Protein AF-A0A936ZLR8-F1 (afdb_monomer_lite)

Radius of gyration: 21.69 Å; chains: 1; bounding box: 32×52×47 Å

pLDDT: mean 83.7, std 12.83, range [41.75, 96.31]

Secondary structure (DSSP, 8-state):
-PPPPPPS--HHHHHHH--------S-TTS-PPPHHHHHHHHHHHHHT--SSS--------------

Foldseek 3Di:
DDPDDDDPDDPVNCVVVDDDDDDPPDDPVDDDDDPVNVVVVVVVVVVPDDPDDDDDDDDDDPPPDDD

Organism: NCBI:txid670292

Sequence (67 aa):
MRAPRQMALTPDLVAQVHRVLEDPGPDPTWTYHTNEDYDALVQGLLASHPNGPDTWLFAYGSLIWKP

Structure (mmCIF, N/CA/C/O backbone):
data_AF-A0A936ZLR8-F1
#
_entry.id   AF-A0A936ZLR8-F1
#
loop_
_atom_site.group_PDB
_atom_site.id
_atom_site.type_symbol
_atom_site.label_atom_id
_atom_site.label_alt_id
_atom_site.label_comp_id
_atom_site.label_asym_id
_atom_site.label_entity_id
_atom_site.label_seq_id
_atom_site.pdbx_PDB_ins_code
_atom_site.Cartn_x
_atom_site.Cartn_y
_atom_site.Cartn_z
_atom_site.occupancy
_atom_site.B_iso_or_equiv
_atom_site.auth_seq_id
_atom_site.auth_comp_id
_atom_site.auth_asym_id
_atom_site.auth_atom_id
_atom_site.pdbx_PDB_model_num
ATOM 1 N N . MET A 1 1 ? -17.260 -30.134 28.840 1.00 58.47 1 MET A N 1
ATOM 2 C CA . MET A 1 1 ? -16.254 -29.649 27.865 1.00 58.47 1 MET A CA 1
ATOM 3 C C . MET A 1 1 ? -16.970 -29.398 26.548 1.00 58.47 1 MET A C 1
ATOM 5 O O . MET A 1 1 ? -17.761 -30.242 26.150 1.00 58.47 1 MET A O 1
ATOM 9 N N . ARG A 1 2 ? -16.799 -28.227 25.928 1.00 68.06 2 ARG A N 1
ATOM 10 C CA . ARG A 1 2 ? -17.492 -27.885 24.676 1.00 68.06 2 ARG A CA 1
ATOM 11 C C . ARG A 1 2 ? -16.714 -28.490 23.506 1.00 68.06 2 ARG A C 1
ATOM 13 O O . ARG A 1 2 ? -15.499 -28.321 23.455 1.00 68.06 2 ARG A O 1
ATOM 20 N N . ALA A 1 3 ? -17.397 -29.207 22.613 1.00 76.62 3 ALA A N 1
ATOM 21 C CA . ALA A 1 3 ? -16.766 -29.769 21.422 1.00 76.62 3 ALA A CA 1
ATOM 22 C C . ALA A 1 3 ? -16.128 -28.647 20.574 1.00 76.62 3 ALA A C 1
ATOM 24 O O . ALA A 1 3 ? -16.694 -27.546 20.515 1.00 76.62 3 ALA A O 1
ATOM 25 N N . PRO A 1 4 ? -14.962 -28.892 19.947 1.00 79.69 4 PRO A N 1
ATOM 26 C CA . PRO A 1 4 ? -14.321 -27.905 19.092 1.00 79.69 4 PRO A CA 1
ATOM 27 C C . PRO A 1 4 ? -15.264 -27.521 17.950 1.00 79.69 4 PRO A C 1
ATOM 29 O O . PRO A 1 4 ? -15.938 -28.366 17.361 1.00 79.69 4 PRO A O 1
ATOM 32 N N . ARG A 1 5 ? -15.344 -26.219 17.664 1.00 84.62 5 ARG A N 1
ATOM 33 C CA . ARG A 1 5 ? -16.185 -25.708 16.582 1.00 84.62 5 ARG A CA 1
ATOM 34 C C . ARG A 1 5 ? -15.601 -26.183 15.254 1.00 84.62 5 ARG A C 1
ATOM 36 O O . ARG A 1 5 ? -14.442 -25.906 14.961 1.00 84.62 5 ARG A O 1
ATOM 43 N N . GLN A 1 6 ? -16.409 -26.875 14.462 1.00 87.50 6 GLN A N 1
ATOM 44 C CA . GLN A 1 6 ? -16.013 -27.296 13.125 1.00 87.50 6 GLN A CA 1
ATOM 45 C C . GLN A 1 6 ? -15.837 -26.071 12.217 1.00 87.50 6 GLN A C 1
ATOM 47 O O . GLN A 1 6 ? -16.660 -25.150 12.237 1.00 87.50 6 GLN A O 1
ATOM 52 N N . MET A 1 7 ? -14.751 -26.056 11.441 1.00 90.00 7 MET A N 1
ATOM 53 C CA . MET A 1 7 ? -14.489 -25.014 10.449 1.00 90.00 7 MET A CA 1
ATOM 54 C C . MET A 1 7 ? -15.575 -25.055 9.368 1.00 90.00 7 MET A C 1
ATOM 56 O O . MET A 1 7 ? -15.784 -26.094 8.748 1.00 90.00 7 MET A O 1
ATOM 60 N N . ALA A 1 8 ? -16.272 -23.936 9.156 1.00 90.81 8 ALA A N 1
ATOM 61 C CA . ALA A 1 8 ? -17.326 -23.839 8.143 1.00 90.81 8 ALA A CA 1
ATOM 62 C C . ALA A 1 8 ? -16.764 -23.650 6.722 1.00 90.81 8 ALA A C 1
ATOM 64 O O . ALA A 1 8 ? -17.408 -24.030 5.750 1.00 90.81 8 ALA A O 1
ATOM 65 N N . LEU A 1 9 ? -15.562 -23.077 6.606 1.00 91.19 9 LEU A N 1
ATOM 66 C CA . LEU A 1 9 ? -14.850 -22.918 5.343 1.00 91.19 9 LEU A CA 1
ATOM 67 C C . LEU A 1 9 ? -14.029 -24.182 5.053 1.00 91.19 9 LEU A C 1
ATOM 69 O O . LEU A 1 9 ? -13.043 -24.449 5.740 1.00 91.19 9 LEU A O 1
ATOM 73 N N . THR A 1 10 ? -14.442 -24.965 4.057 1.00 92.56 10 THR A N 1
ATOM 74 C CA . THR A 1 10 ? -13.746 -26.191 3.638 1.00 92.56 10 THR A CA 1
ATOM 75 C C . THR A 1 10 ? -12.884 -25.945 2.395 1.00 92.56 10 THR A C 1
ATOM 77 O O . THR A 1 10 ? -13.176 -25.027 1.624 1.00 92.56 10 THR A O 1
ATOM 80 N N . PRO A 1 11 ? -11.852 -26.772 2.145 1.00 91.44 11 PRO A N 1
ATOM 81 C CA . PRO A 1 11 ? -11.075 -26.701 0.907 1.00 91.44 11 PRO A CA 1
ATOM 82 C C . PRO A 1 11 ? -11.938 -26.800 -0.359 1.00 91.44 11 PRO A C 1
ATOM 84 O O . PRO A 1 11 ? -11.715 -26.046 -1.301 1.00 91.44 11 PRO A O 1
ATOM 87 N N . ASP A 1 12 ? -12.970 -27.650 -0.356 1.00 94.69 12 ASP A N 1
ATOM 88 C CA . ASP A 1 12 ? -13.885 -27.817 -1.497 1.00 94.69 12 ASP A CA 1
ATOM 89 C C . ASP A 1 12 ? -14.705 -26.550 -1.790 1.00 94.69 12 ASP A C 1
ATOM 91 O O . ASP A 1 12 ? -15.042 -26.268 -2.939 1.00 94.69 12 ASP A O 1
ATOM 95 N N . LEU A 1 13 ? -15.029 -25.761 -0.757 1.00 93.56 13 LEU A N 1
ATOM 96 C CA . LEU A 1 13 ? -15.689 -24.462 -0.916 1.00 93.56 13 LEU A CA 1
ATOM 97 C C . LEU A 1 13 ? -14.717 -23.402 -1.449 1.00 93.56 13 LEU A C 1
ATOM 99 O O . LEU A 1 13 ? -15.087 -22.612 -2.312 1.00 93.56 13 LEU A O 1
ATOM 103 N N . VAL A 1 14 ? -13.464 -23.404 -0.983 1.00 91.62 14 VAL A N 1
ATOM 104 C CA . VAL A 1 14 ? -12.412 -22.507 -1.493 1.00 91.62 14 VAL A CA 1
ATOM 105 C C . VAL A 1 14 ? -12.117 -22.802 -2.966 1.00 91.62 14 VAL A C 1
ATOM 107 O O . VAL A 1 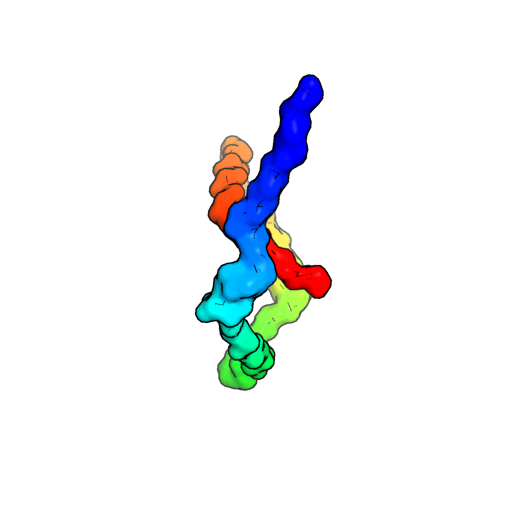14 ? -12.004 -21.878 -3.768 1.00 91.62 14 VAL A O 1
ATOM 110 N N . ALA A 1 15 ? -12.061 -24.078 -3.349 1.00 93.69 15 ALA A N 1
ATOM 111 C CA . ALA A 1 15 ? -11.789 -24.507 -4.718 1.00 93.69 15 ALA A CA 1
ATOM 112 C C . ALA A 1 15 ? -12.840 -24.018 -5.733 1.00 93.69 15 ALA A C 1
ATOM 114 O O . ALA A 1 15 ? -12.500 -23.794 -6.890 1.00 93.69 15 ALA A O 1
ATOM 115 N N . GLN A 1 16 ? -14.091 -23.799 -5.309 1.00 94.31 16 GLN A N 1
ATOM 116 C CA . GLN A 1 16 ? -15.157 -23.284 -6.182 1.00 94.31 16 GLN A CA 1
ATOM 117 C C . GLN A 1 16 ? -14.963 -21.819 -6.592 1.00 94.31 16 GLN A C 1
ATOM 119 O O . GLN A 1 16 ? -15.488 -21.403 -7.623 1.00 94.31 16 GLN A O 1
ATOM 124 N N . VAL A 1 17 ? -14.237 -21.034 -5.792 1.00 91.81 17 VAL A N 1
ATOM 125 C CA . VAL A 1 17 ? -14.031 -19.592 -6.022 1.00 91.81 17 VAL A CA 1
ATOM 126 C C . VAL A 1 17 ? -12.573 -19.229 -6.293 1.00 91.81 17 VAL A C 1
ATOM 128 O O . VAL A 1 17 ? -12.283 -18.102 -6.693 1.00 91.81 17 VAL A O 1
ATOM 131 N N . HIS A 1 18 ? -11.644 -20.158 -6.070 1.00 87.81 18 HIS A N 1
ATOM 132 C CA . HIS A 1 18 ? -10.226 -19.919 -6.277 1.00 87.81 18 HIS A CA 1
ATOM 133 C C . HIS A 1 18 ? -9.916 -19.722 -7.763 1.00 87.81 18 HIS A C 1
ATOM 135 O O . HIS A 1 18 ? -10.193 -20.577 -8.605 1.00 87.81 18 HIS A O 1
ATOM 141 N N . ARG A 1 19 ? -9.260 -18.604 -8.066 1.00 90.25 19 ARG A N 1
ATOM 142 C CA . ARG A 1 19 ? -8.713 -18.300 -9.381 1.00 90.25 19 ARG A CA 1
ATOM 143 C C . ARG A 1 19 ? -7.256 -17.899 -9.217 1.00 90.25 19 ARG A C 1
ATOM 145 O O . ARG A 1 19 ? -6.953 -17.002 -8.435 1.00 90.25 19 ARG A O 1
ATOM 152 N N . VAL A 1 20 ? -6.379 -18.518 -10.004 1.00 87.81 20 VAL A N 1
ATOM 153 C CA . VAL A 1 20 ? -5.003 -18.038 -10.150 1.00 87.81 20 VAL A CA 1
ATOM 154 C C . VAL A 1 20 ? -5.048 -16.726 -10.927 1.00 87.81 20 VAL A C 1
ATOM 156 O O . VAL A 1 20 ? -5.558 -16.673 -12.049 1.00 87.81 20 VAL A O 1
ATOM 159 N N . LEU A 1 21 ? -4.563 -15.662 -10.298 1.00 88.00 21 LEU A N 1
ATOM 160 C CA . LEU A 1 21 ? -4.312 -14.382 -10.940 1.00 88.00 21 LEU A CA 1
ATOM 161 C C . LEU A 1 21 ? -2.805 -14.280 -11.137 1.00 88.00 21 LEU A C 1
ATOM 163 O O . LEU A 1 21 ? -2.059 -14.266 -10.159 1.00 88.00 21 LEU A O 1
ATOM 167 N N . GLU A 1 22 ? -2.371 -14.273 -12.394 1.00 90.38 22 GLU A N 1
ATOM 168 C CA . GLU A 1 22 ? -0.979 -13.986 -12.726 1.00 90.38 22 GLU A CA 1
ATOM 169 C C . GLU A 1 22 ? -0.675 -12.545 -12.314 1.00 90.38 22 GLU A C 1
ATOM 171 O O . GLU A 1 22 ? -1.445 -11.637 -12.630 1.00 90.38 22 GLU A O 1
ATOM 176 N N . ASP A 1 23 ? 0.415 -12.350 -11.571 1.00 87.00 23 ASP A N 1
ATOM 177 C CA . ASP A 1 23 ? 0.923 -11.017 -11.263 1.00 87.00 23 ASP A CA 1
ATOM 178 C C . ASP A 1 23 ? 1.672 -10.517 -12.509 1.00 87.00 23 ASP A C 1
ATOM 180 O O . ASP A 1 23 ? 2.731 -11.067 -12.826 1.00 87.00 23 ASP A O 1
ATOM 184 N N . PRO A 1 24 ? 1.138 -9.524 -13.250 1.00 88.50 24 PRO A N 1
ATOM 185 C CA . PRO A 1 24 ? 1.805 -9.004 -14.441 1.00 88.50 24 PRO A CA 1
ATOM 186 C C . PRO A 1 24 ? 3.094 -8.244 -14.096 1.00 88.50 24 PRO A C 1
ATOM 188 O O . PRO A 1 24 ? 3.846 -7.881 -14.999 1.00 88.50 24 PRO A O 1
ATOM 191 N N . GLY A 1 25 ? 3.358 -8.006 -12.807 1.00 88.44 25 GLY A N 1
ATOM 192 C CA . GLY A 1 25 ? 4.441 -7.158 -12.351 1.00 88.44 25 GLY A CA 1
ATOM 193 C C . GLY A 1 25 ? 4.145 -5.669 -12.573 1.00 88.44 25 GLY A C 1
ATOM 194 O O . GLY A 1 25 ? 3.002 -5.280 -12.832 1.00 88.44 25 GLY A O 1
ATOM 195 N N . PRO A 1 26 ? 5.166 -4.811 -12.426 1.00 89.50 26 PRO A N 1
ATOM 196 C CA . PRO A 1 26 ? 5.038 -3.373 -12.627 1.00 89.50 26 PRO A CA 1
ATOM 197 C C . PRO A 1 26 ? 4.761 -3.027 -14.099 1.00 89.50 26 PRO A C 1
ATOM 199 O O . PRO A 1 26 ? 5.344 -3.617 -15.007 1.00 89.50 26 PRO A O 1
ATOM 202 N N . ASP A 1 27 ? 3.906 -2.036 -14.334 1.00 90.81 27 ASP A N 1
ATOM 203 C CA . ASP A 1 27 ? 3.617 -1.497 -15.661 1.00 90.81 27 ASP A CA 1
ATOM 204 C C . ASP A 1 27 ? 4.850 -0.752 -16.213 1.00 90.81 27 ASP A C 1
ATOM 206 O O . ASP A 1 27 ? 5.298 0.225 -15.610 1.00 90.81 27 ASP A O 1
ATOM 210 N N . PRO A 1 28 ? 5.405 -1.147 -17.371 1.00 90.44 28 PRO A N 1
ATOM 211 C CA . PRO A 1 28 ? 6.620 -0.536 -17.909 1.00 90.44 28 PRO A CA 1
ATOM 212 C C . PRO A 1 28 ? 6.438 0.923 -18.353 1.00 90.44 28 PRO A C 1
ATOM 214 O O . PRO A 1 28 ? 7.428 1.608 -18.602 1.00 90.44 28 PRO A O 1
ATOM 217 N N . THR A 1 29 ? 5.201 1.409 -18.488 1.00 96.00 29 THR A N 1
ATOM 218 C CA . THR A 1 29 ? 4.924 2.810 -18.834 1.00 96.00 29 THR A CA 1
ATOM 219 C C . THR A 1 29 ? 5.017 3.747 -17.629 1.00 96.00 29 THR A C 1
ATOM 221 O O . THR A 1 29 ? 4.995 4.967 -17.803 1.00 96.00 29 THR A O 1
ATOM 224 N N . TRP A 1 30 ? 5.135 3.198 -16.416 1.00 93.25 30 TRP A N 1
ATOM 225 C CA . TRP A 1 30 ? 5.171 3.955 -15.172 1.00 93.25 30 TRP A CA 1
ATOM 226 C C . TRP A 1 30 ? 6.579 3.941 -14.589 1.00 93.25 30 TRP A C 1
ATOM 228 O O . TRP A 1 30 ? 7.238 2.905 -14.504 1.00 93.25 30 TRP A O 1
ATOM 238 N N . THR A 1 31 ? 7.023 5.102 -14.116 1.00 93.25 31 THR A N 1
ATOM 239 C CA . THR 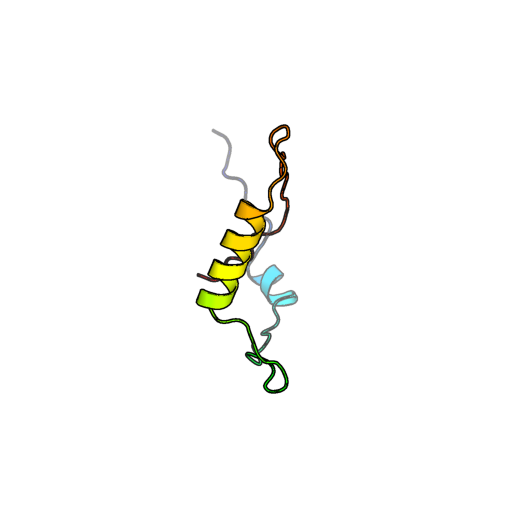A 1 31 ? 8.195 5.182 -13.245 1.00 93.25 31 THR A CA 1
ATOM 240 C C . THR A 1 31 ? 7.722 5.014 -11.811 1.00 93.25 31 THR A C 1
ATOM 242 O O . THR A 1 31 ? 7.020 5.873 -11.279 1.00 93.25 31 THR A O 1
ATOM 245 N N . TYR A 1 32 ? 8.086 3.895 -11.197 1.00 91.50 32 TYR A N 1
ATOM 246 C CA . TYR A 1 32 ? 7.767 3.615 -9.802 1.00 91.50 32 TYR A CA 1
ATOM 247 C C . TYR A 1 32 ? 8.739 4.330 -8.869 1.00 91.50 32 TYR A C 1
ATOM 249 O O . TYR A 1 32 ? 9.915 4.492 -9.194 1.00 91.50 32 TYR A O 1
ATOM 257 N N . HIS A 1 33 ? 8.236 4.719 -7.701 1.00 94.69 33 HIS A N 1
ATOM 258 C CA . HIS A 1 33 ? 9.063 5.266 -6.637 1.00 94.69 33 HIS A CA 1
ATOM 259 C C . HIS A 1 33 ? 10.044 4.223 -6.115 1.00 94.69 33 HIS A C 1
ATOM 261 O O . HIS A 1 33 ? 9.685 3.056 -5.922 1.00 94.69 33 HIS A O 1
ATOM 267 N N . THR A 1 34 ? 11.274 4.661 -5.864 1.00 94.31 34 THR A N 1
ATOM 268 C CA . THR A 1 34 ? 12.232 3.854 -5.111 1.00 94.31 34 THR A CA 1
ATOM 269 C C . THR A 1 34 ? 11.913 3.916 -3.620 1.00 94.31 34 THR A C 1
ATOM 271 O O . THR A 1 34 ? 11.106 4.729 -3.165 1.00 94.31 34 THR A O 1
ATOM 274 N N . ASN A 1 35 ? 12.560 3.061 -2.830 1.00 92.38 35 ASN A N 1
ATOM 275 C CA . ASN A 1 35 ? 12.422 3.126 -1.375 1.00 92.38 35 ASN A CA 1
ATOM 276 C C . ASN A 1 35 ? 12.886 4.486 -0.830 1.00 92.38 35 ASN A C 1
ATOM 278 O O . ASN A 1 35 ? 12.248 5.041 0.056 1.00 92.38 35 ASN A O 1
ATOM 282 N N . GLU A 1 36 ? 13.939 5.057 -1.413 1.00 96.31 36 GLU A N 1
ATOM 283 C CA . GLU A 1 36 ? 14.463 6.369 -1.036 1.00 96.31 36 GLU A CA 1
ATOM 284 C C . GLU A 1 36 ? 13.469 7.498 -1.341 1.00 96.31 36 GLU A C 1
ATOM 286 O O . GLU A 1 36 ? 13.344 8.432 -0.547 1.00 96.31 36 GLU A O 1
ATOM 291 N N . ASP A 1 37 ? 12.725 7.405 -2.450 1.00 96.31 37 ASP A N 1
ATOM 292 C CA . ASP A 1 37 ? 11.651 8.356 -2.757 1.00 96.31 37 ASP A CA 1
ATOM 293 C C . ASP A 1 37 ? 10.553 8.305 -1.687 1.00 96.31 37 ASP A C 1
ATOM 295 O O . ASP A 1 37 ? 10.080 9.344 -1.218 1.00 96.31 37 ASP A O 1
ATOM 299 N N . TYR A 1 38 ? 10.160 7.097 -1.269 1.00 94.00 38 TYR A N 1
ATOM 300 C CA . TYR A 1 38 ? 9.182 6.919 -0.197 1.00 94.00 38 TYR A CA 1
ATOM 301 C C . TYR A 1 38 ? 9.688 7.481 1.132 1.00 94.00 38 TYR A C 1
ATOM 303 O O . TYR A 1 38 ? 8.945 8.198 1.805 1.00 94.00 38 TYR A O 1
ATOM 311 N N . ASP A 1 39 ? 10.944 7.218 1.488 1.00 94.00 39 ASP A N 1
ATOM 312 C CA . ASP A 1 39 ? 11.550 7.752 2.707 1.00 94.00 39 ASP A CA 1
ATOM 313 C C . ASP A 1 39 ? 11.549 9.285 2.698 1.00 94.00 39 ASP A C 1
ATOM 315 O O . ASP A 1 39 ? 11.151 9.916 3.681 1.00 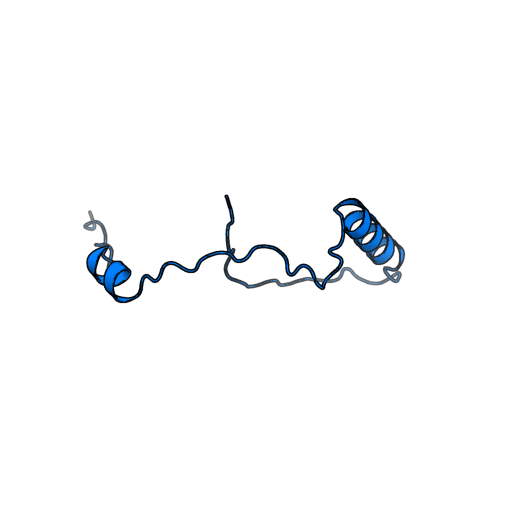94.00 39 ASP A O 1
ATOM 319 N N . ALA A 1 40 ? 11.917 9.903 1.573 1.00 96.06 40 ALA A N 1
ATOM 320 C CA . ALA A 1 40 ? 11.901 11.354 1.425 1.00 96.06 40 ALA A CA 1
ATOM 321 C C . ALA A 1 40 ? 10.485 11.938 1.572 1.00 96.06 40 ALA A C 1
ATOM 323 O O . ALA A 1 40 ? 10.305 12.953 2.251 1.00 96.06 40 ALA A O 1
ATOM 324 N N . LEU A 1 41 ? 9.471 11.284 0.992 1.00 94.19 41 LEU A N 1
ATOM 325 C CA . LEU A 1 41 ? 8.068 11.685 1.133 1.00 94.19 41 LEU A CA 1
ATOM 326 C C . LEU A 1 41 ? 7.593 11.598 2.588 1.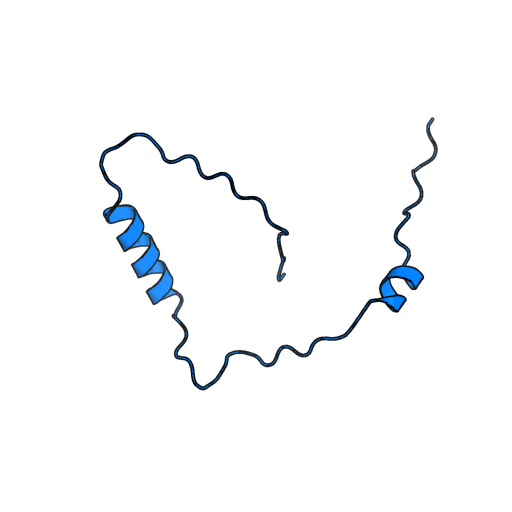00 94.19 41 LEU A C 1
ATOM 328 O O . LEU A 1 41 ? 6.958 12.533 3.078 1.00 94.19 41 LEU A O 1
ATOM 332 N N . VAL A 1 42 ? 7.925 10.513 3.294 1.00 91.62 42 VAL A N 1
ATOM 333 C CA . VAL A 1 42 ? 7.578 10.336 4.712 1.00 91.62 42 VAL A CA 1
ATOM 334 C C . VAL A 1 42 ? 8.227 11.422 5.565 1.00 91.62 42 VAL A C 1
ATOM 336 O O . VAL A 1 42 ? 7.541 12.066 6.359 1.00 91.62 42 VAL A O 1
ATOM 339 N N . GLN A 1 43 ? 9.525 11.678 5.379 1.00 92.69 43 GLN A N 1
ATOM 340 C CA . GLN A 1 43 ? 10.230 12.726 6.121 1.00 92.69 43 GLN A CA 1
ATOM 341 C C . GLN A 1 43 ? 9.648 14.114 5.839 1.00 92.69 43 GLN A C 1
ATOM 343 O O . GLN A 1 43 ? 9.429 14.890 6.768 1.00 92.69 43 GLN A O 1
ATOM 348 N N . GLY A 1 44 ? 9.341 14.417 4.574 1.00 93.12 44 GLY A N 1
ATOM 349 C CA . GLY A 1 44 ? 8.711 15.678 4.189 1.00 93.12 44 GLY A CA 1
ATOM 350 C C . GLY A 1 44 ? 7.335 15.863 4.829 1.00 93.12 44 GLY A C 1
ATOM 351 O O . GLY A 1 44 ? 7.041 16.932 5.365 1.00 93.12 44 GLY A O 1
ATOM 352 N N . LEU A 1 45 ? 6.513 14.810 4.841 1.00 88.56 45 LEU A N 1
ATOM 353 C CA . LEU A 1 45 ? 5.196 14.838 5.472 1.00 88.56 45 LEU A CA 1
ATOM 354 C C . LEU A 1 45 ? 5.305 15.102 6.979 1.00 88.56 45 LEU A C 1
ATOM 356 O O . LEU A 1 45 ? 4.626 15.990 7.492 1.00 88.56 45 LEU A O 1
ATOM 360 N N . LEU A 1 46 ? 6.193 14.386 7.672 1.00 85.94 46 LEU A N 1
ATOM 361 C CA . LEU A 1 46 ? 6.432 14.572 9.105 1.00 85.94 46 LEU A CA 1
ATOM 362 C C . LEU A 1 46 ? 6.947 15.980 9.425 1.00 85.94 46 LEU A C 1
ATOM 364 O O . LEU A 1 46 ? 6.476 16.603 10.373 1.00 85.94 46 LEU A O 1
ATOM 368 N N . ALA A 1 47 ? 7.863 16.509 8.613 1.00 89.06 47 ALA A N 1
ATOM 369 C CA . ALA A 1 47 ? 8.384 17.864 8.776 1.00 89.06 47 ALA A CA 1
ATOM 370 C C . ALA A 1 47 ? 7.319 18.946 8.524 1.00 89.06 47 ALA A C 1
ATOM 372 O O . ALA A 1 47 ? 7.395 20.031 9.095 1.00 89.06 47 ALA A O 1
ATOM 373 N N . SER A 1 48 ? 6.323 18.655 7.682 1.00 85.94 48 SER A N 1
ATOM 374 C CA . SER A 1 48 ? 5.209 19.564 7.388 1.00 85.94 48 SER A CA 1
ATOM 375 C C . SER A 1 48 ? 4.098 19.559 8.446 1.00 85.94 48 SER A C 1
ATOM 377 O O . SER A 1 48 ? 3.145 20.331 8.323 1.00 85.94 48 SER A O 1
ATOM 379 N N . HIS A 1 49 ? 4.195 18.705 9.473 1.00 78.94 49 HIS A N 1
ATOM 380 C CA . HIS A 1 49 ? 3.151 18.565 10.481 1.00 78.94 49 HIS A CA 1
ATOM 381 C C . HIS A 1 49 ? 2.942 19.894 11.238 1.00 78.94 49 HIS A C 1
ATOM 383 O O . HIS A 1 49 ? 3.873 20.389 11.880 1.00 78.94 49 HIS A O 1
ATOM 389 N N . PRO A 1 50 ? 1.736 20.494 11.198 1.00 75.00 50 PRO A N 1
ATOM 390 C CA . PRO A 1 50 ? 1.473 21.739 11.905 1.00 75.00 50 PRO A CA 1
ATOM 391 C C . PRO A 1 50 ? 1.564 21.526 13.419 1.00 75.00 50 PRO A C 1
ATOM 393 O O . PRO A 1 50 ? 1.208 20.468 13.936 1.00 75.00 50 PRO A O 1
ATOM 396 N N . ASN A 1 51 ? 2.003 22.549 14.154 1.00 73.25 51 ASN A N 1
ATOM 397 C CA . ASN A 1 51 ? 1.945 22.526 15.615 1.00 73.25 51 ASN A CA 1
ATOM 398 C C . ASN A 1 51 ? 0.467 22.508 16.046 1.00 73.25 51 ASN A C 1
ATOM 400 O O . ASN A 1 51 ? -0.214 23.531 15.997 1.00 73.25 51 ASN A O 1
ATOM 404 N N . GLY A 1 52 ? -0.033 21.334 16.421 1.00 74.62 52 GLY A N 1
ATOM 405 C CA . GLY A 1 52 ? -1.431 21.073 16.751 1.00 74.62 52 GLY A CA 1
ATOM 406 C C . GLY A 1 52 ? -1.573 19.787 17.569 1.00 74.62 52 GLY A C 1
ATOM 407 O O . GLY A 1 52 ? -0.571 19.116 17.818 1.00 74.62 52 GLY A O 1
ATOM 408 N N . PRO A 1 53 ? -2.788 19.455 18.035 1.00 78.25 53 PRO A N 1
ATOM 409 C CA . PRO A 1 53 ? -3.028 18.223 18.780 1.00 78.25 53 PRO A CA 1
ATOM 410 C C . PRO A 1 53 ? -2.745 16.986 17.918 1.00 78.25 53 PRO A C 1
ATOM 412 O O . PRO A 1 53 ? -2.854 17.041 16.692 1.00 78.25 53 PRO A O 1
ATOM 415 N N . ASP A 1 54 ? -2.422 15.870 18.571 1.00 79.94 54 ASP A N 1
ATOM 416 C CA . ASP A 1 54 ? -2.121 14.607 17.897 1.00 79.94 54 ASP A CA 1
ATOM 417 C C . ASP A 1 54 ? -3.250 14.176 16.948 1.00 79.94 54 ASP A C 1
ATOM 419 O O . ASP A 1 54 ? -4.439 14.207 17.291 1.00 79.94 54 ASP A O 1
ATOM 423 N N . THR A 1 55 ? -2.867 13.731 15.748 1.00 74.75 55 THR A N 1
ATOM 424 C CA . THR A 1 55 ? -3.807 13.194 14.760 1.00 74.75 55 THR A CA 1
ATOM 425 C C . THR A 1 55 ? -4.077 11.720 15.053 1.00 74.75 55 THR A C 1
ATOM 427 O O . THR A 1 55 ? -3.198 10.871 14.913 1.00 74.75 55 THR A O 1
ATOM 4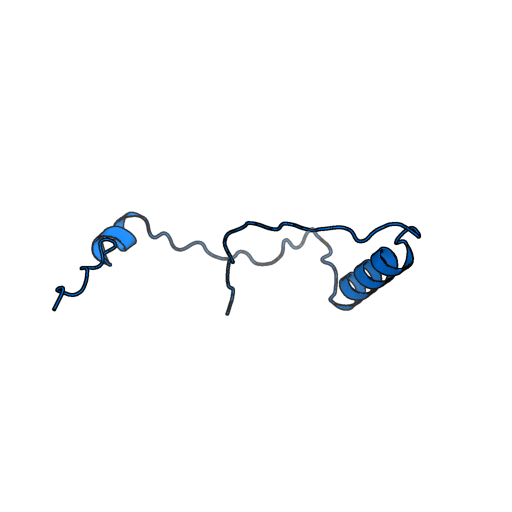30 N N . TRP A 1 56 ? -5.315 11.394 15.422 1.00 78.38 56 TRP A N 1
ATOM 431 C CA . TRP A 1 56 ? -5.740 10.014 15.651 1.00 78.38 56 TRP A CA 1
ATOM 432 C C . TRP A 1 56 ? -6.113 9.348 14.329 1.00 78.38 56 TRP A C 1
ATOM 434 O O . TRP A 1 56 ? -7.162 9.632 13.750 1.00 78.38 56 TRP A O 1
ATOM 444 N N . LEU A 1 57 ? -5.258 8.443 13.855 1.00 78.00 57 LEU A N 1
ATOM 445 C CA . LEU A 1 57 ? -5.547 7.624 12.685 1.00 78.00 57 LEU A CA 1
ATOM 446 C C . LEU A 1 57 ? -6.243 6.330 13.112 1.00 78.00 57 LEU A C 1
ATOM 448 O O . LEU A 1 57 ? -5.669 5.506 13.821 1.00 78.00 57 LEU A O 1
ATOM 452 N N . PHE A 1 58 ? -7.467 6.126 12.632 1.00 77.50 58 PHE A N 1
ATOM 453 C CA . PHE A 1 58 ? -8.125 4.826 12.682 1.00 77.50 58 PHE A CA 1
ATOM 454 C C . PHE A 1 58 ? -8.064 4.188 11.294 1.00 77.50 58 PHE A C 1
ATOM 456 O O . PHE A 1 58 ? -8.721 4.653 10.363 1.00 77.50 58 PHE A O 1
ATOM 463 N N . ALA A 1 59 ? -7.265 3.131 11.152 1.00 77.06 59 ALA A N 1
ATOM 464 C CA . ALA A 1 59 ? -7.158 2.367 9.916 1.00 77.06 59 ALA A CA 1
ATOM 465 C C . ALA A 1 59 ? -7.882 1.020 10.058 1.00 77.06 59 ALA A C 1
ATOM 467 O O . ALA A 1 59 ? -7.639 0.268 11.001 1.00 77.06 59 ALA A O 1
ATOM 468 N N . TYR A 1 60 ? -8.752 0.707 9.098 1.00 71.88 60 TYR A N 1
ATOM 469 C CA . TYR A 1 60 ? -9.405 -0.592 8.963 1.00 71.88 60 TYR A CA 1
ATOM 470 C C . TYR A 1 60 ? -9.266 -1.068 7.518 1.00 71.88 60 TYR A C 1
ATOM 472 O O . TYR A 1 60 ? -9.642 -0.364 6.584 1.00 71.88 60 TYR A O 1
ATOM 480 N N . GLY A 1 61 ? -8.724 -2.267 7.335 1.00 75.31 61 GLY A N 1
ATOM 481 C CA . GLY A 1 61 ? -8.564 -2.898 6.033 1.00 75.31 61 GLY A CA 1
ATOM 482 C C . GLY A 1 61 ? -8.131 -4.347 6.196 1.00 75.31 61 GLY A C 1
ATOM 483 O O . GLY A 1 61 ? -7.589 -4.731 7.235 1.00 75.31 61 GLY A O 1
ATOM 484 N N . SER A 1 62 ? -8.378 -5.173 5.180 1.00 61.84 62 SER A N 1
ATOM 485 C CA . SER A 1 62 ? -7.768 -6.497 5.127 1.00 61.84 62 SER A CA 1
ATOM 486 C C . SER A 1 62 ? -6.258 -6.318 5.013 1.00 61.84 62 SER A C 1
ATOM 488 O O . SER A 1 62 ? -5.790 -5.719 4.044 1.00 61.84 62 SER A O 1
ATOM 490 N N . LEU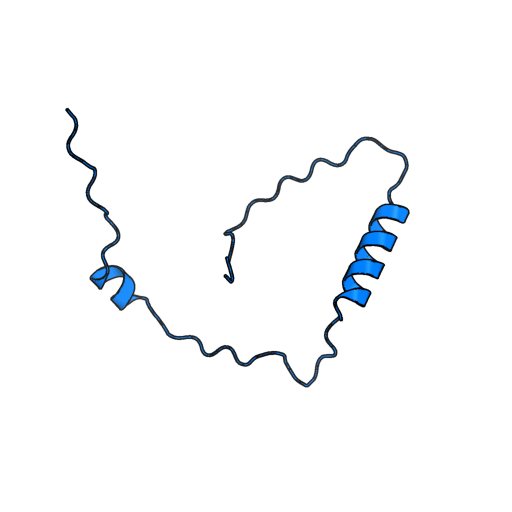 A 1 63 ? -5.498 -6.843 5.977 1.00 59.56 63 LEU A N 1
ATOM 491 C CA . LEU A 1 63 ? -4.064 -7.057 5.810 1.00 59.56 63 LEU A CA 1
ATOM 492 C C . LEU A 1 63 ? -3.895 -8.036 4.644 1.00 59.56 63 LEU A C 1
ATOM 494 O O . LEU A 1 63 ? -3.959 -9.250 4.830 1.00 59.56 63 LEU A O 1
ATOM 498 N N . ILE A 1 64 ? -3.734 -7.511 3.427 1.00 53.59 64 ILE A N 1
ATOM 499 C CA . ILE A 1 64 ? -3.197 -8.284 2.310 1.00 53.59 64 ILE A CA 1
ATOM 500 C C . ILE A 1 64 ? -1.730 -8.491 2.664 1.00 53.59 64 ILE A C 1
ATOM 502 O O . ILE A 1 64 ? -0.858 -7.683 2.362 1.00 53.59 64 ILE A O 1
ATOM 506 N N . TRP A 1 65 ? -1.492 -9.541 3.437 1.00 41.75 65 TRP A N 1
ATOM 507 C CA . TRP A 1 65 ? -0.164 -10.001 3.776 1.00 41.75 65 TRP A CA 1
ATOM 508 C C . TRP A 1 65 ? 0.467 -10.578 2.506 1.00 41.75 65 TRP A C 1
ATOM 510 O O . TRP A 1 65 ? -0.027 -11.566 1.964 1.00 41.75 65 TRP A O 1
ATOM 520 N N . LYS A 1 66 ? 1.536 -9.942 2.020 1.00 45.12 66 LYS A N 1
ATOM 521 C CA . LYS A 1 66 ? 2.522 -10.579 1.141 1.00 45.12 66 LYS A CA 1
ATOM 522 C C . LYS A 1 66 ? 3.674 -11.046 2.054 1.00 45.12 66 LYS A C 1
ATOM 524 O O . LYS A 1 66 ? 4.405 -10.166 2.510 1.00 45.12 66 LYS A O 1
ATOM 529 N N . PRO A 1 67 ? 3.760 -12.341 2.434 1.00 50.22 67 PRO A N 1
ATOM 530 C CA . PRO A 1 67 ? 4.924 -12.883 3.144 1.00 50.22 67 PRO A CA 1
ATOM 531 C C . PRO A 1 67 ? 6.229 -12.679 2.377 1.00 50.22 67 PRO A C 1
ATOM 533 O O . PRO A 1 67 ? 6.176 -12.661 1.125 1.00 50.22 67 PRO A O 1
#